Protein AF-A0A371MRW7-F1 (afdb_monomer)

Solvent-accessible surface area (backbone atoms only — not comparable to full-atom values): 5429 Å² total; per-residue (Å²): 96,87,95,46,90,51,89,91,52,60,72,87,78,62,80,70,71,79,74,62,93,69,77,84,69,58,78,93,33,30,43,48,51,52,34,38,45,69,40,56,77,67,68,55,55,68,71,59,45,5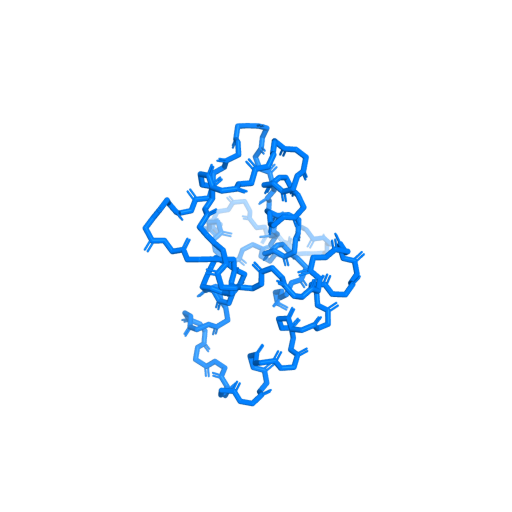2,55,41,46,53,53,30,27,54,77,53,72,40,72,96,44,43,84,41,43,60,83,84,43,55,73,70,53,47,48,35,48,45,50,29,36,44,67,55,110

Foldseek 3Di:
DVVDDCPPPDPVPPPAADQDPPLPFDQPAFLLCRQLVVVVVVVDDPVLSVVLSCVLCVVLVNPPRRRPGPVVDDPSVSSSSSVSSRRSD

Secondary structure (DSSP, 8-state):
-TT---TTS-GGGG------SS----TTS-HHHHHHHHHHHTT--HHHHHHHHHHHHHHTT-TT-TT--GGGS-HHHHHHHHHHHHHT-

Mean predicted aligned error: 3.28 Å

pLDDT: mean 94.54, std 4.45, range [76.5, 98.31]

Radius of gyration: 13.86 Å; Cα contacts (8 Å, |Δi|>4): 93; chains: 1; bounding box: 32×23×35 Å

Structure (mmCIF, N/CA/C/O backbone):
data_AF-A0A371MRW7-F1
#
_entry.id   AF-A0A371MRW7-F1
#
loop_
_atom_site.group_PDB
_atom_site.id
_atom_site.type_symbol
_atom_site.label_atom_id
_atom_site.label_alt_id
_atom_site.label_comp_id
_atom_site.label_asym_id
_atom_site.label_entity_id
_atom_site.label_seq_id
_atom_site.pdbx_PDB_ins_code
_atom_site.Cartn_x
_atom_site.Cartn_y
_atom_site.Cartn_z
_atom_site.occupancy
_atom_site.B_iso_or_equiv
_atom_site.auth_seq_id
_atom_site.auth_comp_id
_atom_site.auth_asym_id
_atom_site.auth_atom_id
_atom_site.pdbx_PDB_model_num
ATOM 1 N N . ILE A 1 1 ? 18.217 -6.441 -15.694 1.00 81.88 1 ILE A N 1
ATOM 2 C CA . ILE A 1 1 ? 17.390 -7.100 -14.650 1.00 81.88 1 ILE A CA 1
ATOM 3 C C . ILE A 1 1 ? 16.954 -8.424 -15.239 1.00 81.88 1 ILE A C 1
ATOM 5 O O . ILE A 1 1 ? 16.272 -8.402 -16.260 1.00 81.88 1 ILE A O 1
ATOM 9 N N . GLY A 1 2 ? 17.434 -9.538 -14.677 1.00 88.69 2 GLY A N 1
ATOM 10 C CA . GLY A 1 2 ? 17.555 -10.777 -15.455 1.00 88.69 2 GLY A CA 1
ATOM 11 C C . GLY A 1 2 ? 18.361 -10.505 -16.729 1.00 88.69 2 GLY A C 1
ATOM 12 O O . GLY A 1 2 ? 19.285 -9.688 -16.695 1.00 88.69 2 GLY A O 1
ATOM 13 N N . ASP A 1 3 ? 17.911 -11.058 -17.852 1.00 91.44 3 ASP A N 1
ATOM 14 C CA . ASP A 1 3 ? 18.573 -10.945 -19.162 1.00 91.44 3 ASP A CA 1
ATOM 15 C C . ASP A 1 3 ? 18.247 -9.652 -19.937 1.00 91.44 3 ASP A C 1
ATOM 17 O O . ASP A 1 3 ? 18.723 -9.445 -21.051 1.00 91.44 3 ASP A O 1
ATOM 21 N N . ARG A 1 4 ? 17.428 -8.753 -19.371 1.00 92.44 4 ARG A N 1
ATOM 22 C CA . ARG A 1 4 ? 17.008 -7.505 -20.031 1.00 92.44 4 ARG A CA 1
ATOM 23 C C . ARG A 1 4 ? 17.841 -6.303 -19.579 1.00 92.44 4 ARG A C 1
ATOM 25 O O . ARG A 1 4 ? 17.901 -6.004 -18.379 1.00 92.44 4 ARG A O 1
ATOM 32 N N . GLU A 1 5 ? 18.397 -5.550 -20.529 1.00 94.12 5 GLU A N 1
ATOM 33 C CA . GLU A 1 5 ? 19.006 -4.238 -20.273 1.00 94.12 5 GLU A CA 1
ATOM 34 C C . GLU A 1 5 ? 17.919 -3.197 -19.948 1.00 94.12 5 GLU A C 1
ATOM 36 O O . GLU A 1 5 ? 16.910 -3.082 -20.644 1.00 94.12 5 GLU A O 1
ATOM 41 N N . VAL A 1 6 ? 18.089 -2.449 -18.853 1.00 95.25 6 VAL A N 1
ATOM 42 C CA . VAL A 1 6 ? 17.078 -1.481 -18.373 1.00 95.25 6 VAL A CA 1
ATOM 43 C C . VAL A 1 6 ? 17.662 -0.119 -17.985 1.00 95.25 6 VAL A C 1
ATOM 45 O O . VAL A 1 6 ? 16.951 0.704 -17.408 1.00 95.25 6 VAL A O 1
ATOM 48 N N . THR A 1 7 ? 18.941 0.129 -18.281 1.00 95.19 7 THR A N 1
ATOM 49 C CA . THR A 1 7 ? 19.705 1.311 -17.840 1.00 95.19 7 THR A CA 1
ATOM 50 C C . THR A 1 7 ? 19.002 2.621 -18.196 1.00 95.19 7 THR A C 1
ATOM 52 O O . THR A 1 7 ? 18.816 3.480 -17.333 1.00 95.19 7 THR A O 1
ATOM 55 N N . ASN A 1 8 ? 18.523 2.722 -19.438 1.00 95.38 8 ASN A N 1
ATOM 56 C CA . ASN A 1 8 ? 17.910 3.934 -19.991 1.00 95.38 8 ASN A CA 1
ATOM 57 C C . ASN A 1 8 ? 16.380 3.972 -19.857 1.00 95.38 8 ASN A C 1
ATOM 59 O O . ASN A 1 8 ? 15.745 4.928 -20.292 1.00 95.38 8 ASN A O 1
ATOM 63 N N . LEU A 1 9 ? 15.765 2.946 -19.260 1.00 94.50 9 LEU A N 1
ATOM 64 C CA . LEU A 1 9 ? 14.316 2.924 -19.078 1.00 94.50 9 LEU A CA 1
ATOM 65 C C . LEU A 1 9 ? 13.899 3.798 -17.892 1.00 94.50 9 LEU A C 1
ATOM 67 O O . LEU A 1 9 ? 14.587 3.797 -16.860 1.00 94.50 9 LEU A O 1
ATOM 71 N N . PRO A 1 10 ? 12.750 4.489 -17.970 1.00 94.19 10 PRO A N 1
ATOM 72 C CA . PRO A 1 10 ? 12.215 5.207 -16.822 1.00 94.19 10 PRO A CA 1
ATOM 73 C C . PRO A 1 10 ? 11.839 4.216 -15.700 1.00 94.19 10 PRO A C 1
ATOM 75 O O . PRO A 1 10 ? 11.501 3.063 -15.984 1.00 94.19 10 PRO A O 1
ATOM 78 N N . PRO A 1 11 ? 11.860 4.628 -14.415 1.00 91.88 11 PRO A N 1
ATOM 79 C CA . PRO A 1 11 ? 11.690 3.716 -13.277 1.00 91.88 11 PRO A CA 1
ATOM 80 C C . PRO A 1 11 ? 10.452 2.807 -13.336 1.00 91.88 11 PRO A C 1
ATOM 82 O O . PRO A 1 11 ? 10.544 1.623 -13.006 1.00 91.88 11 PRO A O 1
ATOM 85 N N . LYS A 1 12 ? 9.310 3.327 -13.806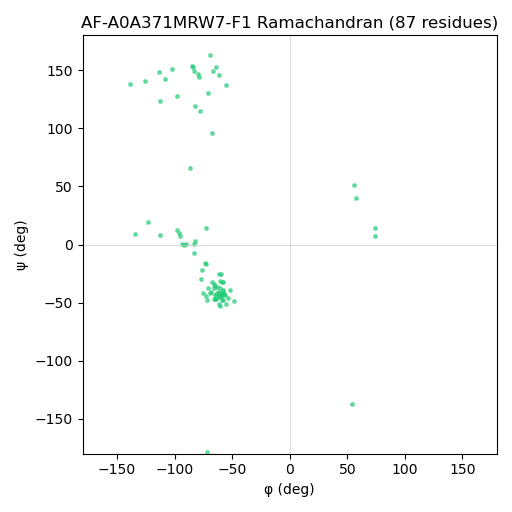 1.00 88.94 12 LYS A N 1
ATOM 86 C CA . LYS A 1 12 ? 8.046 2.576 -13.927 1.00 88.94 12 LYS A CA 1
ATOM 87 C C . LYS A 1 12 ? 8.162 1.317 -14.801 1.00 88.94 12 LYS A C 1
ATOM 89 O O . LYS A 1 12 ? 7.552 0.295 -14.477 1.00 88.94 12 LYS A O 1
ATOM 94 N N . ASP A 1 13 ? 9.020 1.360 -15.821 1.00 90.38 13 ASP A N 1
ATOM 95 C CA . ASP A 1 13 ? 9.144 0.321 -16.848 1.00 90.38 13 ASP A CA 1
ATOM 96 C C . ASP A 1 13 ? 10.201 -0.738 -16.493 1.00 90.38 13 ASP A C 1
ATOM 98 O O . ASP A 1 13 ? 10.404 -1.703 -17.233 1.00 90.38 13 ASP A O 1
ATOM 102 N N . ARG A 1 14 ? 10.869 -0.591 -15.338 1.00 93.88 14 ARG A N 1
ATOM 103 C CA . ARG A 1 14 ? 11.946 -1.487 -14.880 1.00 93.88 14 ARG A CA 1
ATOM 104 C C . ARG A 1 14 ? 11.457 -2.749 -14.173 1.00 93.88 14 ARG A C 1
ATOM 106 O O . ARG A 1 14 ? 12.269 -3.609 -13.862 1.00 93.88 14 ARG A O 1
ATOM 113 N N . GLY A 1 15 ? 10.159 -2.872 -13.894 1.00 87.44 15 GLY A N 1
ATOM 114 C CA . GLY A 1 15 ? 9.617 -4.079 -13.258 1.00 87.44 15 GLY A CA 1
ATOM 115 C C . GLY A 1 15 ? 9.933 -4.228 -11.763 1.00 87.44 15 GLY A C 1
ATOM 116 O O . GLY A 1 15 ? 9.729 -5.306 -11.224 1.00 87.44 15 GLY A O 1
ATOM 117 N N . VAL A 1 16 ? 10.403 -3.176 -11.081 1.00 90.69 16 VAL A N 1
ATOM 118 C CA . VAL A 1 16 ? 10.823 -3.237 -9.666 1.00 90.69 16 VAL A CA 1
ATOM 119 C C . VAL A 1 16 ? 9.850 -2.523 -8.733 1.00 90.69 16 VAL A C 1
ATOM 121 O O . VAL A 1 16 ? 9.317 -1.465 -9.072 1.00 90.69 16 VAL A O 1
ATOM 124 N N . ALA A 1 17 ? 9.633 -3.090 -7.548 1.00 91.56 17 ALA A N 1
ATOM 125 C CA . ALA A 1 17 ? 8.996 -2.415 -6.420 1.00 91.56 17 ALA A CA 1
ATOM 126 C C . ALA A 1 17 ? 10.066 -1.975 -5.408 1.00 91.56 17 ALA A C 1
ATOM 128 O O . ALA A 1 17 ? 11.122 -2.596 -5.311 1.00 91.56 17 ALA A O 1
ATOM 129 N N . MET A 1 18 ? 9.805 -0.895 -4.672 1.00 92.25 18 MET A N 1
ATOM 130 C CA . MET A 1 18 ? 10.748 -0.327 -3.708 1.00 92.25 18 MET A CA 1
ATOM 131 C C . MET A 1 18 ? 10.016 0.104 -2.439 1.00 92.25 18 MET A C 1
ATOM 133 O O . MET A 1 18 ? 8.944 0.708 -2.505 1.00 92.25 18 MET A O 1
ATOM 137 N N . VAL A 1 19 ? 10.632 -0.177 -1.292 1.00 91.50 19 VAL A N 1
ATOM 138 C CA . VAL A 1 19 ? 10.208 0.299 0.027 1.00 91.50 19 VAL A CA 1
ATOM 139 C C . VAL A 1 19 ? 11.279 1.263 0.536 1.00 91.50 19 VAL A C 1
ATOM 141 O O . VAL A 1 19 ? 12.455 0.910 0.591 1.00 91.50 19 VAL A O 1
ATOM 144 N N . PHE A 1 20 ? 10.884 2.491 0.866 1.00 88.88 20 PHE A N 1
ATOM 145 C CA . PHE A 1 20 ? 11.795 3.531 1.349 1.00 88.88 20 PHE A CA 1
ATOM 146 C C . PHE A 1 20 ? 12.058 3.383 2.853 1.00 88.88 20 PHE A C 1
ATOM 148 O O . PHE A 1 20 ? 11.172 2.963 3.595 1.00 88.88 20 PHE A O 1
ATOM 155 N N . GLN A 1 21 ? 13.255 3.775 3.310 1.00 83.25 21 GLN A N 1
ATOM 156 C CA . GLN A 1 21 ? 13.583 3.816 4.744 1.00 83.25 21 GLN A CA 1
ATOM 157 C C . GLN A 1 21 ? 12.715 4.833 5.499 1.00 83.25 21 GLN A C 1
ATOM 159 O O . GLN A 1 21 ? 12.180 4.525 6.560 1.00 83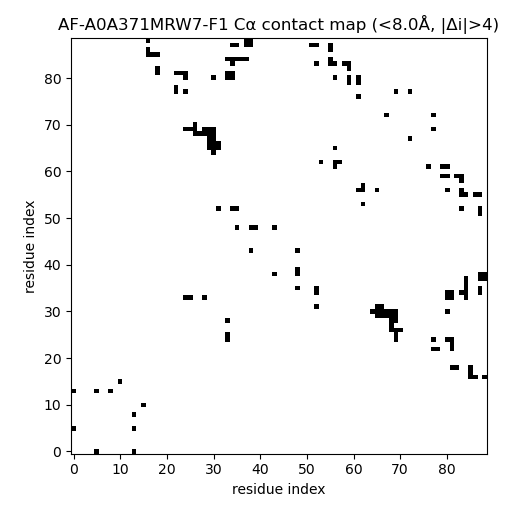.25 21 GLN A O 1
ATOM 164 N N . ASN A 1 22 ? 12.517 6.017 4.911 1.00 83.44 22 ASN A N 1
ATOM 165 C CA . ASN A 1 22 ? 11.506 6.964 5.368 1.00 83.44 22 ASN A CA 1
ATOM 166 C C . ASN A 1 22 ? 10.159 6.546 4.781 1.00 83.44 22 ASN A C 1
ATOM 168 O O . ASN A 1 22 ? 10.011 6.475 3.560 1.00 83.44 22 ASN A O 1
ATOM 172 N N . ILE A 1 23 ? 9.193 6.238 5.646 1.00 76.88 23 ILE A N 1
ATOM 173 C CA . ILE A 1 23 ? 7.936 5.600 5.253 1.00 76.88 23 ILE A CA 1
ATOM 174 C C . ILE A 1 23 ? 7.093 6.559 4.393 1.00 76.88 23 ILE A C 1
ATOM 176 O O . ILE A 1 23 ? 6.368 7.409 4.900 1.00 76.88 23 ILE A O 1
ATOM 180 N N . ALA A 1 24 ? 7.203 6.407 3.073 1.00 84.75 24 ALA A N 1
ATOM 181 C CA . ALA A 1 24 ? 6.528 7.222 2.066 1.00 84.75 24 ALA A CA 1
ATOM 182 C C . ALA A 1 24 ? 5.119 6.682 1.749 1.00 84.75 24 ALA A C 1
ATOM 184 O O . ALA A 1 24 ? 4.856 6.174 0.648 1.00 84.75 24 ALA A O 1
ATOM 185 N N . LEU A 1 25 ? 4.231 6.736 2.744 1.00 94.00 25 LEU A N 1
ATOM 186 C CA . LEU A 1 25 ? 2.791 6.544 2.547 1.00 94.00 25 LEU A CA 1
ATOM 187 C C . LEU A 1 25 ? 2.145 7.857 2.105 1.00 94.00 25 LEU A C 1
ATOM 189 O O . LEU A 1 25 ? 2.633 8.938 2.435 1.00 94.00 25 LEU A O 1
A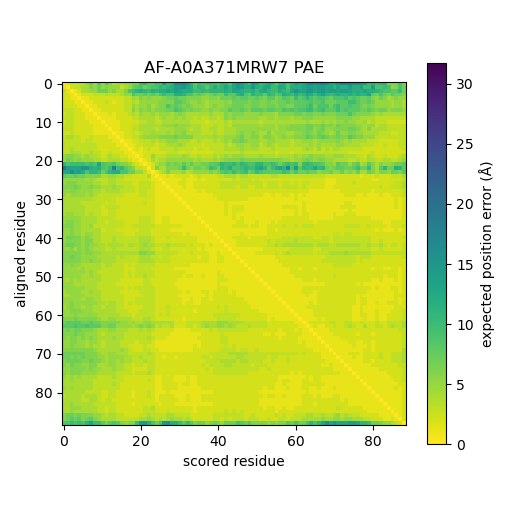TOM 193 N N . PHE A 1 26 ? 1.043 7.761 1.370 1.00 96.12 26 PHE A N 1
ATOM 194 C CA . PHE A 1 26 ? 0.214 8.916 1.058 1.00 96.12 26 PHE A CA 1
ATOM 195 C C . PHE A 1 26 ? -0.636 9.240 2.296 1.00 96.12 26 PHE A C 1
ATOM 197 O O . PHE A 1 26 ? -1.455 8.408 2.683 1.00 96.12 26 PHE A O 1
ATOM 204 N N . PRO A 1 27 ? -0.450 10.407 2.943 1.00 95.38 27 PRO A N 1
ATOM 205 C CA . PRO A 1 27 ? -1.091 10.708 4.227 1.00 95.38 27 PRO A CA 1
ATOM 206 C C . PRO A 1 27 ? -2.594 10.989 4.109 1.00 95.38 27 PRO A C 1
ATOM 208 O O . PRO A 1 27 ? -3.298 10.964 5.106 1.00 95.38 27 PRO A O 1
ATOM 211 N N . HIS A 1 28 ? -3.077 11.262 2.897 1.00 97.00 28 HIS A N 1
ATOM 212 C CA . HIS A 1 28 ? -4.479 11.549 2.581 1.00 97.00 28 HIS A CA 1
ATOM 213 C C . HIS A 1 28 ? -5.231 10.317 2.050 1.00 97.00 28 HIS A C 1
ATOM 215 O O . HIS A 1 28 ? -6.309 10.454 1.484 1.00 97.00 28 HIS A O 1
ATOM 221 N N . MET A 1 29 ? -4.632 9.133 2.173 1.00 97.94 29 MET A N 1
ATOM 222 C CA . MET A 1 29 ? -5.185 7.853 1.742 1.00 97.94 29 MET A CA 1
ATOM 223 C C . MET A 1 29 ? -5.166 6.895 2.929 1.00 97.94 29 MET A C 1
ATOM 225 O O . MET A 1 29 ? -4.176 6.870 3.667 1.00 97.94 29 MET A O 1
ATOM 229 N N . ASP A 1 30 ? -6.205 6.081 3.078 1.00 98.31 30 ASP A N 1
ATOM 230 C CA . ASP A 1 30 ? -6.221 4.995 4.057 1.00 98.31 30 ASP A CA 1
ATOM 231 C C . ASP A 1 30 ? -5.284 3.841 3.635 1.00 98.31 30 ASP A C 1
ATOM 233 O O . ASP A 1 30 ? -4.551 3.912 2.634 1.00 98.31 30 ASP A O 1
ATOM 237 N N . VAL A 1 31 ? -5.236 2.774 4.432 1.00 97.81 31 VAL A N 1
ATOM 238 C CA . VAL A 1 31 ? -4.414 1.591 4.145 1.00 97.81 31 VAL A CA 1
ATOM 239 C C . VAL A 1 31 ? -4.830 0.918 2.833 1.00 97.81 31 VAL A C 1
ATOM 241 O O . VAL A 1 31 ? -3.952 0.563 2.039 1.00 97.81 31 VAL A O 1
ATOM 244 N N . TYR A 1 32 ? -6.131 0.751 2.582 1.00 98.25 32 TYR A N 1
ATOM 245 C CA . TYR A 1 32 ? -6.653 0.157 1.352 1.00 98.25 32 TYR A CA 1
ATOM 246 C C . TYR A 1 32 ? -6.211 0.954 0.125 1.00 98.25 32 TYR A C 1
ATOM 248 O O . TYR A 1 32 ? -5.690 0.394 -0.845 1.00 98.25 32 TYR A O 1
ATOM 256 N N . ASP A 1 33 ? -6.355 2.272 0.174 1.00 98.06 33 ASP A N 1
ATOM 257 C CA . ASP A 1 33 ? -5.996 3.186 -0.892 1.00 98.06 33 ASP A CA 1
ATOM 258 C C . ASP A 1 33 ? -4.491 3.186 -1.144 1.00 98.06 33 ASP A C 1
ATOM 260 O O . ASP A 1 33 ? -4.063 3.113 -2.302 1.00 98.06 33 ASP A O 1
ATOM 264 N N . ASN A 1 34 ? -3.685 3.205 -0.078 1.00 97.69 34 ASN A N 1
ATOM 265 C CA . ASN A 1 34 ? -2.230 3.135 -0.174 1.00 97.69 34 ASN A CA 1
ATOM 266 C C . ASN A 1 34 ? -1.767 1.846 -0.862 1.00 97.69 34 ASN A C 1
ATOM 268 O O . ASN A 1 34 ? -0.872 1.897 -1.709 1.00 97.69 34 ASN A O 1
ATOM 272 N N . ILE A 1 35 ? -2.351 0.697 -0.510 1.00 97.44 35 ILE A N 1
ATOM 273 C CA . ILE A 1 35 ? -1.987 -0.601 -1.092 1.00 97.44 35 ILE A CA 1
ATOM 274 C C . ILE A 1 35 ? -2.494 -0.689 -2.540 1.00 97.44 35 ILE A C 1
ATOM 276 O O . ILE A 1 35 ? -1.727 -1.023 -3.441 1.00 97.44 35 ILE A O 1
ATOM 280 N N . SER A 1 36 ? -3.754 -0.331 -2.793 1.00 97.75 36 SER A N 1
ATOM 281 C CA . SER A 1 36 ? -4.407 -0.470 -4.104 1.00 97.75 36 SER A CA 1
ATOM 282 C C . SER A 1 36 ? -3.953 0.543 -5.160 1.00 97.75 36 SER A C 1
ATOM 284 O O . SER A 1 36 ? -4.216 0.336 -6.346 1.00 97.75 36 SER A O 1
ATOM 286 N N . PHE A 1 37 ? -3.283 1.637 -4.777 1.00 96.19 37 PHE A N 1
ATOM 287 C CA . PHE A 1 37 ? -2.925 2.743 -5.676 1.00 96.19 37 PHE A CA 1
ATOM 288 C C . PHE A 1 37 ? -2.267 2.281 -6.988 1.00 96.19 37 PHE A C 1
ATOM 290 O O . PHE A 1 37 ? -2.679 2.682 -8.076 1.00 96.19 37 PHE A O 1
ATOM 297 N N . GLY A 1 38 ? -1.268 1.397 -6.900 1.00 93.44 38 GLY A N 1
ATOM 298 C CA . GLY A 1 38 ? -0.542 0.904 -8.076 1.00 93.44 38 GLY A CA 1
ATOM 299 C C . GLY A 1 38 ? -1.386 0.022 -9.001 1.00 93.44 38 GLY A C 1
ATOM 300 O O . GLY A 1 38 ? -1.185 0.053 -10.215 1.00 93.44 38 GLY A O 1
ATOM 301 N N . LEU A 1 39 ? -2.338 -0.730 -8.441 1.00 95.75 39 LEU A N 1
ATOM 302 C CA . LEU A 1 39 ? -3.274 -1.559 -9.200 1.00 95.75 39 LEU A CA 1
ATOM 303 C C . LEU A 1 39 ? -4.312 -0.700 -9.926 1.00 95.75 39 LEU A C 1
ATOM 305 O O . LEU A 1 39 ? -4.543 -0.896 -11.119 1.00 95.75 39 LEU A O 1
ATOM 309 N N . ARG A 1 40 ? -4.867 0.308 -9.237 1.00 95.50 40 ARG A N 1
ATOM 310 C CA . ARG A 1 40 ? -5.793 1.289 -9.827 1.00 95.50 40 ARG A CA 1
ATOM 311 C C . ARG A 1 40 ? -5.152 2.039 -10.989 1.00 95.50 40 ARG A C 1
ATOM 313 O O . ARG A 1 40 ? -5.755 2.150 -12.047 1.00 95.50 40 ARG A O 1
ATOM 320 N N . LEU A 1 41 ? -3.897 2.470 -10.836 1.00 93.19 41 LEU A N 1
ATOM 321 C CA . LEU A 1 41 ? -3.154 3.158 -11.898 1.00 93.19 41 LEU A CA 1
ATOM 322 C C . LEU A 1 41 ? -2.958 2.292 -13.158 1.00 93.19 41 LEU A C 1
ATOM 324 O O . LEU A 1 41 ? -2.780 2.820 -14.253 1.00 93.19 41 LEU A O 1
ATOM 328 N N . ARG A 1 42 ? -2.975 0.964 -13.008 1.00 92.62 42 ARG A N 1
ATOM 329 C CA . ARG A 1 42 ? -2.878 0.001 -14.113 1.00 92.62 42 ARG A CA 1
ATOM 330 C C . ARG A 1 42 ? -4.235 -0.497 -14.616 1.00 92.62 42 ARG A C 1
ATOM 332 O O . ARG A 1 42 ? -4.248 -1.382 -15.463 1.00 92.62 42 ARG A O 1
ATOM 339 N N . ASN A 1 43 ? -5.341 0.072 -14.136 1.00 95.31 43 ASN A N 1
ATOM 340 C CA . ASN A 1 43 ? -6.707 -0.269 -14.540 1.00 95.31 43 ASN A CA 1
ATOM 341 C C . ASN A 1 43 ? -7.067 -1.751 -14.329 1.00 95.31 43 ASN A C 1
ATOM 343 O O . ASN A 1 43 ? -7.718 -2.355 -15.176 1.00 95.31 43 ASN A O 1
ATOM 347 N N . TYR A 1 44 ? -6.627 -2.344 -13.216 1.00 96.88 44 TYR A N 1
ATOM 348 C CA . TYR A 1 44 ? -7.116 -3.663 -12.807 1.00 96.88 44 TYR A CA 1
ATOM 349 C C . TYR A 1 44 ? -8.603 -3.589 -12.435 1.00 96.88 44 TYR A C 1
ATOM 351 O O . TYR A 1 44 ? -9.061 -2.572 -11.909 1.00 96.88 44 TYR A O 1
ATOM 359 N N . ASP A 1 45 ? -9.333 -4.683 -12.656 1.00 97.50 45 ASP A N 1
ATOM 360 C CA . ASP A 1 45 ? -10.734 -4.797 -12.252 1.00 97.50 45 ASP A CA 1
ATOM 361 C C . ASP A 1 45 ? -10.895 -4.681 -10.733 1.00 97.50 45 ASP A C 1
ATOM 363 O O . ASP A 1 45 ? -10.050 -5.141 -9.960 1.00 97.50 45 ASP A O 1
ATOM 367 N N . LYS A 1 46 ? -12.008 -4.087 -10.289 1.00 96.88 46 LYS A N 1
ATOM 368 C CA . LYS A 1 46 ? -12.260 -3.800 -8.869 1.00 96.88 46 LYS A CA 1
ATOM 369 C C . LYS A 1 46 ? -12.185 -5.055 -7.991 1.00 96.88 46 LYS A C 1
ATOM 371 O O . LYS A 1 46 ? -11.543 -5.030 -6.948 1.00 96.88 46 LYS A O 1
ATOM 376 N N . GLU A 1 47 ? -12.766 -6.156 -8.454 1.00 97.75 47 GLU A N 1
ATOM 377 C CA . GLU A 1 47 ? -12.768 -7.447 -7.751 1.00 97.75 47 GLU A CA 1
ATOM 378 C C . GLU A 1 47 ? -11.354 -8.043 -7.623 1.00 97.75 47 GLU A C 1
ATOM 380 O O . GLU A 1 47 ? -11.004 -8.653 -6.612 1.00 97.75 47 GLU A O 1
ATOM 385 N N . GLU A 1 48 ? -10.504 -7.852 -8.637 1.00 97.56 48 GLU A N 1
ATOM 386 C CA . GLU A 1 48 ? -9.099 -8.269 -8.596 1.00 97.56 48 GLU A CA 1
ATOM 387 C C . GLU A 1 48 ? -8.291 -7.383 -7.638 1.00 97.56 48 GLU A C 1
ATOM 389 O O . GLU A 1 48 ? -7.429 -7.889 -6.917 1.00 97.56 48 GLU A O 1
ATOM 394 N N . ILE A 1 49 ? -8.585 -6.078 -7.589 1.00 98.12 49 ILE A N 1
ATOM 395 C CA . ILE A 1 49 ? -7.976 -5.149 -6.628 1.00 98.12 49 ILE A CA 1
ATOM 396 C C . ILE A 1 49 ? -8.307 -5.575 -5.201 1.00 98.12 49 ILE A C 1
ATOM 398 O O . ILE A 1 49 ? -7.384 -5.759 -4.409 1.00 98.12 49 ILE A O 1
ATOM 402 N N . GLU A 1 50 ? -9.589 -5.762 -4.890 1.00 97.50 50 GLU A N 1
ATOM 403 C CA . GLU A 1 50 ? -10.053 -6.160 -3.557 1.00 97.50 50 GLU A CA 1
ATOM 404 C C . GLU A 1 50 ? -9.356 -7.448 -3.110 1.00 97.50 50 GLU A C 1
ATOM 406 O O . GLU A 1 50 ? -8.672 -7.458 -2.084 1.00 97.50 50 GLU A O 1
ATOM 411 N N . ARG A 1 51 ? -9.378 -8.492 -3.949 1.00 97.81 51 ARG A N 1
ATOM 412 C CA . ARG A 1 51 ? -8.750 -9.783 -3.633 1.00 97.81 51 ARG A CA 1
ATOM 413 C C . ARG A 1 51 ? -7.245 -9.667 -3.369 1.00 97.81 51 ARG A C 1
ATOM 415 O O . ARG A 1 51 ? -6.716 -10.310 -2.460 1.00 97.81 51 ARG A O 1
ATOM 422 N N . ARG A 1 52 ? -6.524 -8.864 -4.161 1.00 97.69 52 ARG A N 1
ATOM 423 C CA . ARG A 1 52 ? -5.075 -8.651 -3.982 1.00 97.69 52 ARG A CA 1
ATOM 424 C C . ARG A 1 52 ? -4.762 -7.860 -2.721 1.00 97.69 52 ARG A C 1
ATOM 426 O O . ARG A 1 52 ? -3.805 -8.200 -2.025 1.00 97.69 52 ARG A O 1
ATOM 433 N N . VAL A 1 53 ? -5.537 -6.815 -2.437 1.00 97.94 53 VAL A N 1
ATOM 434 C CA . VAL A 1 53 ? -5.351 -5.973 -1.250 1.00 97.94 53 VAL A CA 1
ATOM 435 C C . VAL A 1 53 ? -5.611 -6.785 0.014 1.00 97.94 53 VAL A C 1
ATOM 437 O O . VAL A 1 53 ? -4.767 -6.775 0.909 1.00 97.94 53 VAL A O 1
ATOM 440 N N . GLU A 1 54 ? -6.704 -7.546 0.062 1.00 97.19 54 GLU A N 1
ATOM 441 C CA . GLU A 1 54 ? -7.022 -8.438 1.181 1.00 97.19 54 GLU A CA 1
ATOM 442 C C . GLU A 1 54 ? -5.913 -9.463 1.413 1.00 97.19 54 GLU A C 1
ATOM 444 O O . GLU A 1 54 ? -5.417 -9.606 2.533 1.00 97.19 54 GLU A O 1
ATOM 449 N N . ARG A 1 55 ? -5.443 -10.115 0.342 1.00 97.75 55 ARG A N 1
ATOM 450 C CA . ARG A 1 55 ? -4.352 -11.088 0.439 1.00 97.75 55 ARG A CA 1
ATOM 451 C C . ARG A 1 55 ? -3.057 -10.461 0.948 1.00 97.75 55 ARG A C 1
ATOM 453 O O . ARG A 1 55 ? -2.357 -11.064 1.760 1.00 97.75 55 ARG A O 1
ATOM 460 N N . ALA A 1 56 ? -2.706 -9.265 0.487 1.00 97.50 56 ALA A N 1
ATOM 461 C CA . ALA A 1 56 ? -1.510 -8.589 0.971 1.00 97.50 56 ALA A CA 1
ATOM 462 C C . ALA A 1 56 ? -1.650 -8.146 2.428 1.00 97.50 56 ALA A C 1
ATOM 464 O O . ALA A 1 56 ? -0.703 -8.324 3.194 1.00 97.50 56 ALA A O 1
ATOM 465 N N . ALA A 1 57 ? -2.817 -7.633 2.824 1.00 97.62 57 ALA A N 1
ATOM 466 C CA . ALA A 1 57 ? -3.114 -7.278 4.208 1.00 97.62 57 ALA A CA 1
ATOM 467 C C . ALA A 1 57 ? -3.017 -8.494 5.140 1.00 97.62 57 ALA A C 1
ATOM 469 O O . ALA A 1 57 ? -2.497 -8.366 6.247 1.00 97.62 57 ALA A O 1
ATOM 470 N N . GLU A 1 58 ? -3.434 -9.674 4.680 1.00 97.56 58 GLU A N 1
ATOM 471 C CA . GLU A 1 58 ? -3.258 -10.937 5.399 1.00 97.56 58 GLU A CA 1
ATOM 472 C C . GLU A 1 58 ? -1.777 -11.274 5.619 1.00 97.56 58 GLU A C 1
ATOM 474 O O . GLU A 1 58 ? 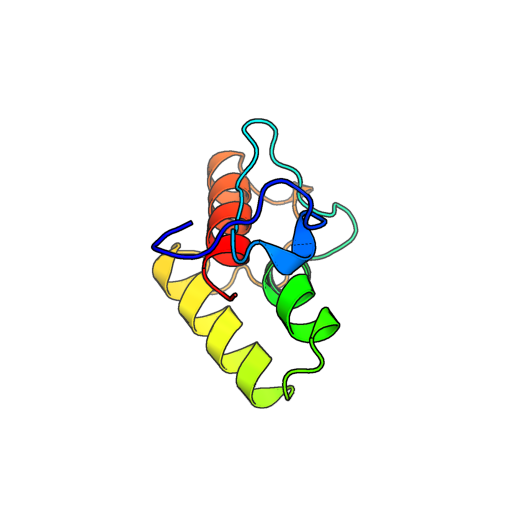-1.353 -11.504 6.753 1.00 97.56 58 GLU A O 1
ATOM 479 N N . ILE A 1 59 ? -0.970 -11.233 4.553 1.00 97.56 59 ILE A N 1
ATOM 480 C CA . ILE A 1 59 ? 0.470 -11.543 4.599 1.00 97.56 59 ILE A CA 1
ATOM 481 C C . ILE A 1 59 ? 1.206 -10.633 5.588 1.00 97.56 59 ILE A C 1
ATOM 483 O O . ILE A 1 59 ? 2.100 -11.084 6.304 1.00 97.56 59 ILE A O 1
ATOM 487 N N . VAL A 1 60 ? 0.836 -9.351 5.640 1.00 97.19 60 VAL A N 1
ATOM 488 C CA . VAL A 1 60 ? 1.496 -8.365 6.505 1.00 97.19 60 VAL A CA 1
ATOM 489 C C . VAL A 1 60 ? 0.786 -8.140 7.845 1.00 97.19 60 VAL A C 1
ATOM 491 O O . VAL A 1 60 ? 1.148 -7.213 8.573 1.00 97.19 60 VAL A O 1
ATOM 494 N N . GLN A 1 61 ? -0.200 -8.969 8.195 1.00 97.44 61 GLN A N 1
ATOM 495 C CA . GLN A 1 61 ? -0.927 -8.899 9.468 1.00 97.44 61 GLN A CA 1
ATOM 496 C C . GLN A 1 61 ? -1.558 -7.515 9.726 1.00 97.44 61 GLN A C 1
ATOM 498 O O . GLN A 1 61 ? -1.316 -6.872 10.755 1.00 97.44 61 GLN A O 1
ATOM 503 N N . LEU A 1 62 ? -2.306 -7.016 8.742 1.00 97.06 62 LEU A N 1
ATOM 504 C CA . LEU A 1 62 ? -3.072 -5.764 8.790 1.00 97.06 62 LEU A CA 1
ATOM 505 C C . LEU A 1 62 ? -4.567 -5.986 8.490 1.00 97.06 62 LEU A C 1
ATOM 507 O O . LEU A 1 62 ? -5.273 -5.036 8.144 1.00 97.06 62 LEU A O 1
ATOM 511 N N . GLN A 1 63 ? -5.070 -7.219 8.624 1.00 95.12 63 GLN A N 1
ATOM 512 C CA . GLN A 1 63 ? -6.506 -7.489 8.509 1.00 95.12 63 GLN A CA 1
ATOM 513 C C . GLN A 1 63 ? -7.296 -6.606 9.491 1.00 95.12 63 GLN A C 1
ATOM 515 O O . GLN A 1 63 ? -6.886 -6.414 10.636 1.00 95.12 63 GLN A O 1
ATOM 520 N N . GLY A 1 64 ? -8.418 -6.043 9.037 1.00 94.94 64 GLY A N 1
ATOM 521 C CA . GLY A 1 64 ? -9.249 -5.138 9.844 1.00 94.94 64 GLY A CA 1
ATOM 522 C C . GLY A 1 64 ? -8.670 -3.73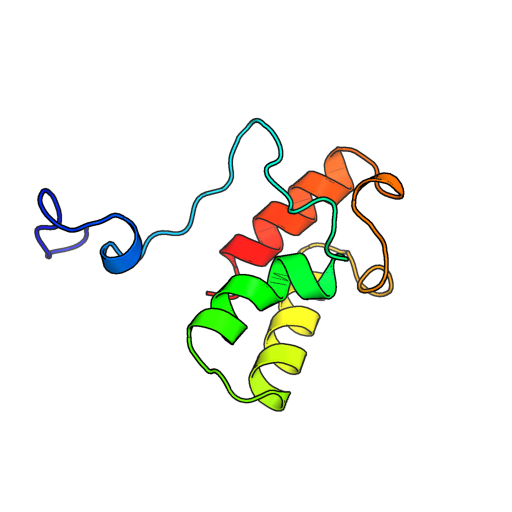2 10.059 1.00 94.94 64 GLY A C 1
ATOM 523 O O . GLY A 1 64 ? -9.231 -2.960 10.830 1.00 94.94 64 GLY A O 1
ATOM 524 N N . MET A 1 65 ? -7.559 -3.377 9.400 1.00 96.81 65 MET A N 1
ATOM 525 C CA . MET A 1 65 ? -6.970 -2.027 9.448 1.00 96.81 65 MET A CA 1
ATOM 526 C C . MET A 1 65 ? -7.058 -1.284 8.109 1.00 96.81 65 MET A C 1
ATOM 528 O O . MET A 1 65 ? -6.449 -0.230 7.972 1.00 96.81 65 MET A O 1
ATOM 532 N N . LEU A 1 66 ? -7.781 -1.831 7.126 1.00 97.56 66 LEU A N 1
ATOM 533 C CA . LEU A 1 66 ? -7.829 -1.309 5.755 1.00 97.56 66 LEU A CA 1
ATOM 534 C C . LEU A 1 66 ? -8.365 0.129 5.665 1.00 97.56 66 LEU A C 1
ATOM 536 O O . LEU A 1 66 ? -7.889 0.890 4.833 1.00 97.56 66 LEU A O 1
ATOM 540 N N . GLU A 1 67 ? -9.274 0.509 6.559 1.00 98.00 67 GLU A N 1
ATOM 541 C CA . GLU A 1 67 ? -9.894 1.843 6.590 1.00 98.00 67 GLU A CA 1
ATOM 542 C C . GLU A 1 67 ? -9.128 2.852 7.462 1.00 98.00 67 GLU A C 1
ATOM 544 O O . GLU A 1 67 ? -9.555 3.992 7.616 1.00 98.00 67 GLU A O 1
ATOM 549 N N . ARG A 1 68 ? -8.004 2.449 8.076 1.00 98.00 68 ARG A N 1
ATOM 550 C CA . ARG A 1 68 ? -7.232 3.351 8.940 1.00 98.00 68 ARG A CA 1
ATOM 551 C C . ARG A 1 68 ? -6.349 4.293 8.143 1.00 98.00 68 ARG A C 1
ATOM 553 O O . ARG A 1 68 ? -5.750 3.909 7.137 1.00 98.00 68 ARG A O 1
ATOM 560 N N . MET A 1 69 ? -6.176 5.494 8.670 1.00 98.00 69 MET A N 1
ATOM 561 C CA . MET A 1 69 ? -5.255 6.496 8.159 1.00 98.00 69 MET A CA 1
ATOM 562 C C . MET A 1 69 ? -3.831 6.284 8.714 1.00 98.00 69 MET A C 1
ATOM 564 O O . MET A 1 69 ? -3.652 5.721 9.799 1.00 98.00 69 MET A O 1
ATOM 568 N N . PRO A 1 70 ? -2.768 6.712 8.000 1.00 96.50 70 PRO A N 1
ATOM 569 C CA . PRO A 1 70 ? -1.381 6.480 8.421 1.00 96.50 70 PRO A CA 1
ATOM 570 C C . PRO A 1 70 ? -0.989 7.066 9.790 1.00 96.50 70 PRO A C 1
ATOM 572 O O . PRO A 1 70 ? -0.034 6.589 10.419 1.00 96.50 70 PRO A O 1
ATOM 575 N N . ASP A 1 71 ? -1.674 8.110 10.245 1.00 96.12 71 ASP A N 1
ATOM 576 C CA . ASP A 1 71 ? -1.500 8.761 11.546 1.00 96.12 71 ASP A CA 1
ATOM 577 C C . ASP A 1 71 ? -2.115 7.964 12.708 1.00 96.12 71 ASP A C 1
ATOM 579 O O . ASP A 1 71 ? -1.623 8.052 13.831 1.00 96.12 71 ASP A O 1
ATOM 583 N N . GLU A 1 72 ? -3.074 7.078 12.435 1.00 96.81 72 GLU A N 1
ATOM 584 C CA . GLU A 1 72 ? -3.664 6.140 13.405 1.00 96.81 72 GLU A CA 1
ATOM 585 C C . GLU A 1 72 ? -2.816 4.870 13.618 1.00 96.81 72 GLU A C 1
ATOM 587 O O . GLU A 1 72 ? -3.207 3.935 14.328 1.00 96.81 72 GLU A O 1
ATOM 592 N N . MET A 1 73 ? -1.653 4.796 12.965 1.00 95.50 73 MET A N 1
ATOM 593 C CA . MET A 1 73 ? -0.794 3.615 12.926 1.00 95.50 73 MET A CA 1
ATOM 594 C C . MET A 1 73 ? 0.535 3.842 13.653 1.00 95.50 73 MET A C 1
ATOM 596 O O . MET A 1 73 ? 1.132 4.919 13.636 1.00 95.50 73 MET A O 1
ATOM 600 N N . SER A 1 74 ? 1.076 2.777 14.237 1.00 96.44 74 SER A N 1
ATOM 601 C CA . SER A 1 74 ? 2.466 2.742 14.700 1.00 96.44 74 SER A CA 1
ATOM 602 C C . SER A 1 74 ? 3.452 2.754 13.522 1.00 96.44 74 SER A C 1
ATOM 604 O O . SER A 1 74 ? 3.108 2.417 12.386 1.00 96.44 74 SER A O 1
ATOM 606 N N . GLY A 1 75 ? 4.722 3.080 13.786 1.00 94.88 75 GLY A N 1
ATOM 607 C CA . GLY A 1 75 ? 5.771 3.054 12.757 1.00 94.88 75 GLY A CA 1
ATOM 608 C C . GLY A 1 75 ? 5.923 1.685 12.083 1.00 94.88 75 GLY A C 1
ATOM 609 O O . GLY A 1 75 ? 5.995 1.607 10.859 1.00 94.88 75 GLY A O 1
ATOM 610 N N . GLY A 1 76 ? 5.879 0.599 12.864 1.00 95.56 76 GLY A N 1
ATOM 611 C CA . GLY A 1 76 ? 5.950 -0.765 12.333 1.00 95.56 76 GLY A CA 1
ATOM 612 C C . GLY A 1 76 ? 4.735 -1.140 11.478 1.00 95.56 76 GLY A C 1
ATOM 613 O O . GLY A 1 76 ? 4.884 -1.794 10.450 1.00 95.56 76 GLY A O 1
ATOM 614 N N . GLN A 1 77 ? 3.536 -0.684 11.851 1.00 97.00 77 GLN A N 1
ATOM 615 C CA . GLN A 1 77 ? 2.332 -0.857 11.032 1.00 97.00 77 GLN A CA 1
ATOM 616 C C . GLN A 1 77 ? 2.451 -0.107 9.701 1.00 97.00 77 GLN A C 1
ATOM 618 O O . GLN A 1 77 ? 2.243 -0.710 8.651 1.00 97.00 77 GLN A O 1
ATOM 623 N N . ARG A 1 78 ? 2.884 1.161 9.715 1.00 97.00 78 ARG A N 1
ATOM 624 C CA . ARG A 1 78 ? 3.129 1.934 8.485 1.00 97.00 78 ARG A CA 1
ATOM 625 C C . ARG A 1 78 ? 4.157 1.264 7.567 1.00 97.00 78 ARG A C 1
ATOM 627 O O . ARG A 1 78 ? 3.979 1.236 6.351 1.00 97.00 78 ARG A O 1
ATOM 634 N N . GLN A 1 79 ? 5.216 0.687 8.131 1.00 96.62 79 GLN A N 1
ATOM 635 C CA . GLN A 1 79 ? 6.212 -0.053 7.355 1.00 96.62 79 GLN A CA 1
ATOM 636 C C . GLN A 1 79 ? 5.596 -1.281 6.668 1.00 96.62 79 GLN A C 1
ATOM 638 O O . GLN A 1 79 ? 5.871 -1.533 5.495 1.00 96.62 79 GLN A O 1
ATOM 643 N N . ARG A 1 80 ? 4.712 -2.010 7.358 1.00 97.00 80 ARG A N 1
ATOM 644 C CA . ARG A 1 80 ? 3.985 -3.151 6.784 1.00 97.00 80 ARG A CA 1
ATOM 645 C C . ARG A 1 80 ? 3.020 -2.751 5.667 1.00 97.00 80 ARG A C 1
ATOM 647 O O . ARG A 1 80 ? 2.942 -3.476 4.681 1.00 97.00 80 ARG A O 1
ATOM 654 N N . VAL A 1 81 ? 2.387 -1.577 5.740 1.00 97.25 81 VAL A N 1
ATOM 655 C CA . VAL A 1 81 ? 1.603 -1.019 4.615 1.00 97.25 81 VAL A CA 1
ATOM 656 C C . VAL A 1 81 ? 2.495 -0.786 3.393 1.00 97.25 81 VAL A C 1
ATOM 658 O O . VAL A 1 81 ? 2.143 -1.172 2.279 1.00 97.25 81 VAL A O 1
ATOM 661 N N . ALA A 1 82 ? 3.684 -0.205 3.585 1.00 95.88 82 ALA A N 1
ATOM 662 C CA . ALA A 1 82 ? 4.622 0.029 2.488 1.00 95.88 82 ALA A CA 1
ATOM 663 C C . ALA A 1 82 ? 5.109 -1.285 1.845 1.00 95.88 82 ALA A C 1
ATOM 665 O O . ALA A 1 82 ? 5.257 -1.351 0.624 1.00 95.88 82 ALA A O 1
ATOM 666 N N . ILE A 1 83 ? 5.303 -2.335 2.651 1.00 95.62 83 ILE A N 1
ATOM 667 C CA . ILE A 1 83 ? 5.612 -3.691 2.176 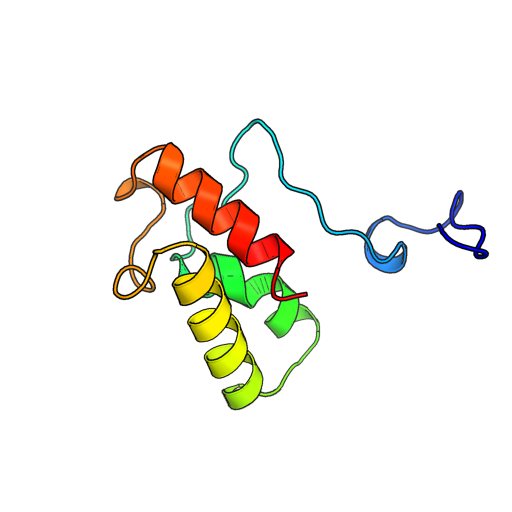1.00 95.62 83 ILE A CA 1
ATOM 668 C C . ILE A 1 83 ? 4.428 -4.272 1.391 1.00 95.62 83 ILE A C 1
ATOM 670 O O . ILE A 1 83 ? 4.627 -4.76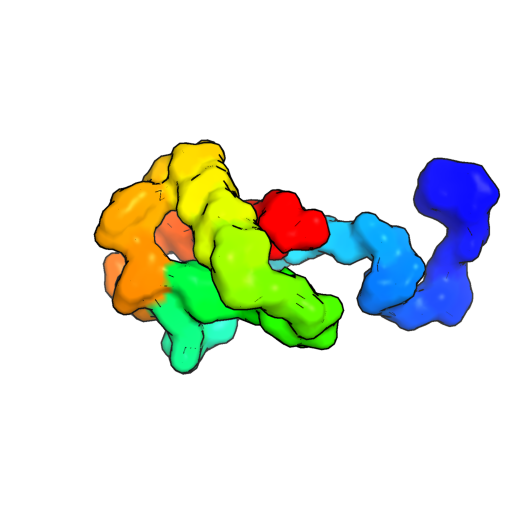0 0.282 1.00 95.62 83 ILE A O 1
ATOM 674 N N . ALA A 1 84 ? 3.198 -4.167 1.901 1.00 96.62 84 ALA A N 1
ATOM 675 C CA . ALA A 1 84 ? 2.006 -4.646 1.201 1.00 96.62 84 ALA A CA 1
ATOM 676 C C . ALA A 1 84 ? 1.840 -3.982 -0.175 1.00 96.62 84 ALA A C 1
ATOM 678 O O . ALA A 1 84 ? 1.622 -4.676 -1.166 1.00 96.62 84 ALA A O 1
ATOM 679 N N . ARG A 1 85 ? 2.062 -2.663 -0.271 1.00 95.38 85 ARG A N 1
ATOM 68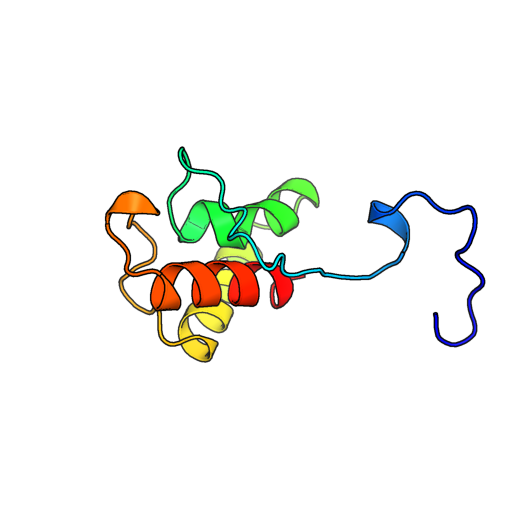0 C CA . ARG A 1 85 ? 2.063 -1.920 -1.545 1.00 95.38 85 ARG A CA 1
ATOM 681 C C . ARG A 1 85 ? 3.098 -2.449 -2.546 1.00 95.38 85 ARG A C 1
ATOM 683 O O . ARG A 1 85 ? 2.875 -2.381 -3.751 1.00 95.38 85 ARG A O 1
ATOM 690 N N . ALA A 1 86 ? 4.232 -2.963 -2.069 1.00 93.88 86 ALA A N 1
ATOM 691 C CA . ALA A 1 86 ? 5.247 -3.577 -2.923 1.00 93.88 86 ALA A CA 1
ATOM 692 C C . ALA A 1 86 ? 4.869 -5.001 -3.377 1.00 93.88 86 ALA A C 1
ATOM 694 O O . ALA A 1 86 ? 5.272 -5.403 -4.468 1.00 93.88 86 ALA A O 1
ATOM 695 N N . ILE A 1 87 ? 4.094 -5.739 -2.571 1.00 93.31 87 ILE A N 1
ATOM 696 C CA . ILE A 1 87 ? 3.659 -7.118 -2.849 1.00 93.31 87 ILE A CA 1
ATOM 697 C C . ILE A 1 87 ? 2.546 -7.167 -3.903 1.00 93.31 87 ILE A C 1
ATOM 699 O O . ILE A 1 87 ? 2.592 -8.022 -4.781 1.00 93.31 87 ILE A O 1
ATOM 703 N N . VAL A 1 88 ? 1.565 -6.259 -3.855 1.00 92.44 88 VAL A N 1
ATOM 704 C CA . VAL A 1 88 ? 0.360 -6.300 -4.718 1.00 92.44 88 VAL A CA 1
ATOM 705 C C . VAL A 1 88 ? 0.591 -5.943 -6.196 1.00 92.44 88 VAL A C 1
ATOM 707 O O . VAL A 1 88 ? -0.367 -5.670 -6.910 1.00 92.44 88 VAL A O 1
ATOM 710 N N . ARG A 1 89 ? 1.838 -5.904 -6.668 1.00 76.50 89 ARG A N 1
ATOM 711 C CA . ARG A 1 89 ? 2.215 -5.416 -8.005 1.00 76.50 89 ARG A CA 1
ATOM 712 C C . ARG A 1 89 ? 1.707 -6.271 -9.175 1.00 76.50 89 ARG A C 1
ATOM 714 O O . ARG A 1 89 ? 1.506 -7.493 -9.022 1.00 76.50 89 ARG A O 1
#

Sequence (89 aa):
IGDREVTNLPPKDRGVAMVFQNIALFPHMDVYDNISFGLRLRNYDKEEIERRVERAAEIVQLQGMLERMPDEMSGGQRQRVAIARAIVR

Nearest PDB structures (foldseek):
  3puy-assembly1_B  TM=9.316E-01  e=8.508E-08  Escherichia coli K-12
  3pux-assembly1_B  TM=9.476E-01  e=2.592E-07  Escherichia coli K-12
  8zx1-assembly1_D  TM=9.700E-01  e=6.625E-07  Escherichia coli
  6cvl-assembly1_C  TM=9.115E-01  e=6.916E-06  Escherichia coli K-12
  6cvl-assembly1_D  TM=9.137E-01  e=7.776E-06  Escherichia coli K-12